Protein AF-A0A1E5VHV4-F1 (afdb_monomer_lite)

pLDDT: mean 72.38, std 18.98, range [38.62, 91.19]

InterPro domains:
  IPR001810 F-box domain [PF12937] (1-37)
  IPR001810 F-box domain [PS50181] (1-41)
  IPR036047 F-box-like domain superfamily [SSF81383] (1-46)

Radius of gyration: 15.77 Å; chains: 1; bounding box: 28×22×50 Å

Secondary structure (DSSP, 8-state):
--HHHHHHHHHTS-HHHHHHHTTT-HHHHHHHT-HHHHHHHHHHS-------SSSS----------------

Organism: NCBI:txid888268

Sequence (72 aa):
LPTELLSEALLCLPAKELCRLRLVGRAWWALTSEPRLATAHSSRHPLFAGVSLGAHKIRFLDHEANTQQTRT

Foldseek 3Di:
DPLVVVLVVVLPDDPVVLVVQCVVDDVSVVSSPPVVSVVSSCVSCVPPPVPCPDDDDDDDDPPPPDPPDDDD

Structure (mmCIF, N/CA/C/O backbone):
data_AF-A0A1E5VHV4-F1
#
_entry.id   AF-A0A1E5VHV4-F1
#
loop_
_atom_site.group_PDB
_atom_site.id
_atom_site.type_symbol
_atom_site.label_atom_id
_atom_site.label_alt_id
_atom_site.label_comp_id
_atom_site.label_asym_id
_atom_site.label_entity_id
_atom_site.label_seq_id
_atom_site.pdbx_PDB_ins_code
_atom_site.Cartn_x
_atom_site.Cartn_y
_atom_site.Cartn_z
_atom_site.occupancy
_atom_site.B_iso_or_equiv
_atom_site.auth_seq_id
_atom_site.auth_comp_id
_atom_site.auth_asym_id
_atom_site.auth_atom_id
_atom_site.pdbx_PDB_model_num
ATOM 1 N N . LEU A 1 1 ? -9.422 -3.589 11.230 1.00 69.56 1 LEU A N 1
ATOM 2 C CA . LEU A 1 1 ? -9.069 -4.487 10.108 1.00 69.56 1 LEU A CA 1
ATOM 3 C C . LEU A 1 1 ? -7.742 -5.157 10.451 1.00 69.56 1 LEU A C 1
ATOM 5 O O . LEU A 1 1 ? -6.911 -4.457 11.023 1.00 69.56 1 LEU A O 1
ATOM 9 N N . PRO A 1 2 ? -7.521 -6.446 10.149 1.00 84.31 2 PRO A N 1
ATOM 10 C CA . PRO A 1 2 ? -6.192 -7.042 10.268 1.00 84.3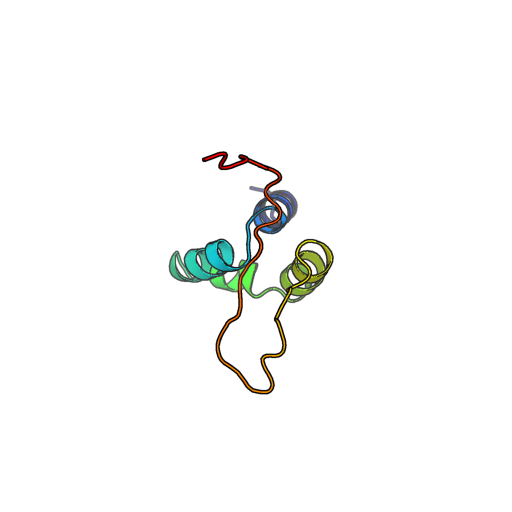1 2 PRO A CA 1
ATOM 11 C C . PRO A 1 2 ? -5.206 -6.304 9.353 1.00 84.31 2 PRO A C 1
ATOM 13 O O . PRO A 1 2 ? -5.538 -6.033 8.198 1.00 84.31 2 PRO A O 1
ATOM 16 N N . THR A 1 3 ? -4.014 -5.980 9.858 1.00 81.56 3 THR A N 1
ATOM 17 C CA . THR A 1 3 ? -2.984 -5.236 9.110 1.00 81.56 3 THR A CA 1
ATOM 18 C C . THR A 1 3 ? -2.591 -5.948 7.818 1.00 81.56 3 THR A C 1
ATOM 20 O O . THR A 1 3 ? -2.446 -5.299 6.790 1.00 81.56 3 THR A O 1
ATOM 23 N N . GLU A 1 4 ? -2.525 -7.280 7.839 1.00 84.19 4 GLU A N 1
ATOM 24 C CA . GLU A 1 4 ? -2.165 -8.103 6.677 1.00 84.19 4 GLU A CA 1
ATOM 25 C C . GLU A 1 4 ? -3.113 -7.905 5.491 1.00 84.19 4 GLU A C 1
ATOM 27 O O . GLU A 1 4 ? -2.679 -7.711 4.358 1.00 84.19 4 GLU A O 1
ATOM 32 N N . LEU A 1 5 ? -4.422 -7.880 5.757 1.00 87.50 5 LEU A N 1
ATOM 33 C CA . LEU A 1 5 ? -5.427 -7.706 4.709 1.00 87.50 5 LEU A CA 1
ATOM 34 C C . LEU A 1 5 ? -5.373 -6.294 4.113 1.00 87.50 5 LEU A C 1
ATOM 36 O O . LEU A 1 5 ? -5.587 -6.108 2.917 1.00 87.50 5 LEU A O 1
ATOM 40 N N . LEU A 1 6 ? -5.067 -5.298 4.948 1.00 87.31 6 LEU A N 1
ATOM 41 C CA . LEU A 1 6 ? -4.889 -3.927 4.492 1.00 87.31 6 LEU A CA 1
ATOM 42 C C . LEU A 1 6 ? -3.630 -3.796 3.629 1.00 87.31 6 LEU A C 1
ATOM 44 O O . LEU A 1 6 ? -3.694 -3.174 2.576 1.00 87.31 6 LEU A O 1
ATOM 48 N N . SER A 1 7 ? -2.519 -4.415 4.029 1.00 85.88 7 SER A N 1
ATOM 49 C CA . SER A 1 7 ? -1.287 -4.457 3.236 1.00 85.88 7 SER A CA 1
ATOM 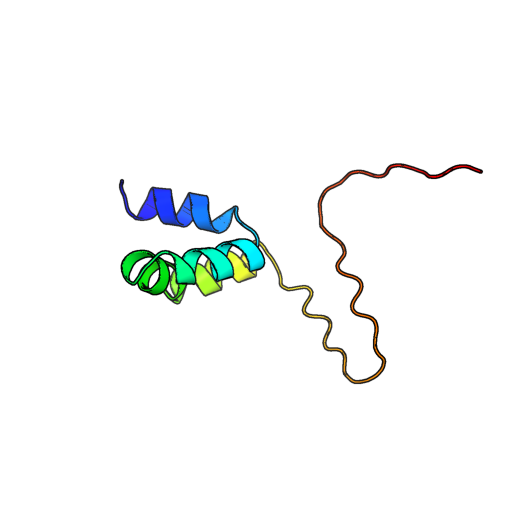50 C C . SER A 1 7 ? -1.529 -5.076 1.860 1.00 85.88 7 SER A C 1
ATOM 52 O O . SER A 1 7 ? -1.121 -4.494 0.858 1.00 85.88 7 SER A O 1
ATOM 54 N N . GLU A 1 8 ? -2.253 -6.198 1.794 1.00 88.56 8 GLU A N 1
ATOM 55 C CA . GLU A 1 8 ? -2.600 -6.862 0.532 1.00 88.56 8 GLU A CA 1
ATOM 56 C C . GLU A 1 8 ? -3.467 -5.968 -0.370 1.00 88.56 8 GLU A C 1
ATOM 58 O O . GLU A 1 8 ? -3.208 -5.855 -1.565 1.00 88.56 8 GLU A O 1
ATOM 63 N N . ALA A 1 9 ? -4.439 -5.250 0.202 1.00 88.94 9 ALA A N 1
ATOM 64 C CA . ALA A 1 9 ? -5.238 -4.283 -0.550 1.00 88.94 9 ALA A CA 1
ATOM 65 C C . ALA A 1 9 ? -4.395 -3.103 -1.071 1.00 88.94 9 ALA A C 1
ATOM 67 O O . ALA A 1 9 ? -4.590 -2.655 -2.200 1.00 88.94 9 ALA A O 1
ATOM 68 N N . LEU A 1 10 ? -3.435 -2.614 -0.278 1.00 88.69 10 LEU A N 1
ATOM 69 C CA . LEU A 1 10 ? -2.509 -1.556 -0.693 1.00 88.69 10 LEU A CA 1
ATOM 70 C C . LEU A 1 10 ? -1.569 -2.014 -1.811 1.00 88.69 10 LEU A C 1
ATOM 72 O O . LEU A 1 10 ? -1.243 -1.227 -2.693 1.00 88.69 10 LEU A O 1
ATOM 76 N N . LEU A 1 11 ? -1.167 -3.284 -1.814 1.00 89.19 11 LEU A N 1
ATOM 77 C CA . LEU A 1 11 ? -0.334 -3.867 -2.867 1.00 89.19 11 LEU A CA 1
ATOM 78 C C . LEU A 1 11 ? -1.020 -3.882 -4.242 1.00 89.19 11 LEU A C 1
ATOM 80 O O . LEU A 1 11 ? -0.327 -3.884 -5.262 1.00 89.19 11 LEU A O 1
ATOM 84 N N . CYS A 1 12 ? -2.353 -3.867 -4.282 1.00 88.56 12 CYS A N 1
ATOM 85 C CA . CYS A 1 12 ? -3.126 -3.768 -5.521 1.00 88.56 12 CYS A CA 1
ATOM 86 C C . CYS A 1 12 ? -3.187 -2.342 -6.084 1.00 88.56 12 CYS A C 1
ATOM 88 O O . CYS A 1 12 ? -3.472 -2.171 -7.266 1.00 88.56 12 CYS A O 1
ATOM 90 N N . LEU A 1 13 ? -2.939 -1.320 -5.261 1.00 86.94 13 LEU A N 1
ATOM 91 C CA . LEU A 1 13 ? -2.997 0.073 -5.694 1.00 86.94 13 LEU A CA 1
ATOM 92 C C . LEU A 1 13 ? -1.701 0.470 -6.407 1.00 86.94 13 LEU A C 1
ATOM 94 O O . LEU A 1 13 ? -0.634 0.063 -5.953 1.00 86.94 13 LEU A O 1
ATOM 98 N N . PRO A 1 14 ? -1.748 1.313 -7.452 1.00 84.31 14 PRO A N 1
ATOM 99 C CA . PRO A 1 14 ? -0.541 1.875 -8.040 1.00 84.31 14 PRO A CA 1
ATOM 100 C C . PRO A 1 14 ? 0.160 2.842 -7.071 1.00 84.31 14 PRO A C 1
ATOM 102 O O . PRO A 1 14 ? -0.433 3.399 -6.139 1.00 84.31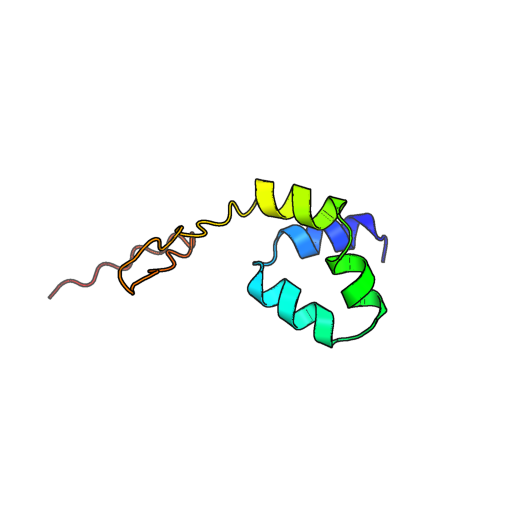 14 PRO A O 1
ATOM 105 N N . ALA A 1 15 ? 1.445 3.103 -7.323 1.00 84.44 15 ALA A N 1
ATOM 106 C CA . ALA A 1 15 ? 2.275 3.950 -6.463 1.00 84.44 15 ALA A CA 1
ATOM 107 C C . ALA A 1 15 ? 1.703 5.370 -6.255 1.00 84.44 15 ALA A C 1
ATOM 109 O O . ALA A 1 15 ? 1.882 5.975 -5.195 1.00 84.44 15 ALA A O 1
ATOM 110 N N . LYS A 1 16 ? 0.994 5.919 -7.249 1.00 85.44 16 LYS A N 1
ATOM 111 C CA . LYS A 1 16 ? 0.405 7.265 -7.186 1.00 85.44 16 LYS A CA 1
ATOM 112 C C . LYS A 1 16 ? -0.704 7.352 -6.135 1.00 85.44 16 LYS A C 1
ATOM 114 O O . LYS A 1 16 ? -0.781 8.331 -5.390 1.00 85.44 16 LYS A O 1
ATOM 119 N N . GLU A 1 17 ? -1.539 6.331 -6.053 1.00 88.06 17 GLU A N 1
ATOM 120 C CA . GLU A 1 17 ? -2.649 6.209 -5.117 1.00 88.06 17 GLU A CA 1
ATOM 121 C C . GLU A 1 17 ? -2.112 6.007 -3.696 1.00 88.06 17 GLU A C 1
ATOM 123 O O . GLU A 1 17 ? -2.575 6.673 -2.768 1.00 88.06 17 GLU A O 1
ATOM 128 N N . LEU A 1 18 ? -1.052 5.206 -3.535 1.00 87.25 18 LEU A N 1
ATOM 129 C CA . LEU A 1 18 ? -0.339 5.058 -2.261 1.00 87.25 18 LEU A CA 1
ATOM 130 C C . LEU A 1 18 ? 0.246 6.387 -1.766 1.00 87.25 18 LEU A C 1
ATOM 132 O O . LEU A 1 18 ? 0.126 6.723 -0.585 1.00 87.25 18 LEU A O 1
ATOM 136 N N . CYS A 1 19 ? 0.818 7.192 -2.664 1.00 85.50 19 CYS A N 1
ATOM 137 C CA . CYS A 1 19 ? 1.320 8.524 -2.329 1.00 85.50 19 CYS A CA 1
ATOM 138 C C . CYS A 1 19 ? 0.214 9.471 -1.846 1.00 85.50 19 CYS A C 1
ATOM 140 O O . CYS A 1 19 ? 0.438 10.240 -0.913 1.00 85.50 19 CYS A O 1
ATOM 142 N N . ARG A 1 20 ? -0.990 9.402 -2.427 1.00 89.38 20 ARG A N 1
ATOM 143 C CA . ARG A 1 20 ? -2.147 10.182 -1.952 1.00 89.38 20 ARG A CA 1
ATOM 144 C C . ARG A 1 20 ? -2.608 9.722 -0.573 1.00 89.38 20 ARG A C 1
ATOM 146 O O . ARG A 1 20 ? -2.960 10.552 0.260 1.00 89.38 20 ARG A O 1
ATOM 153 N N . LEU A 1 21 ? -2.544 8.421 -0.303 1.00 89.06 21 LEU A N 1
ATOM 154 C CA . LEU A 1 21 ? -2.940 7.841 0.978 1.00 89.06 21 LEU A CA 1
ATOM 155 C C . LEU A 1 21 ? -2.089 8.347 2.151 1.00 89.06 21 LEU A C 1
ATOM 157 O O . LEU A 1 21 ? -2.599 8.545 3.252 1.00 89.06 21 LEU A O 1
ATOM 161 N N . ARG A 1 22 ? -0.809 8.652 1.903 1.00 88.00 22 ARG A N 1
ATOM 162 C CA . ARG A 1 22 ? 0.097 9.267 2.893 1.00 88.00 22 ARG A CA 1
ATOM 163 C C . ARG A 1 22 ? -0.423 10.602 3.430 1.00 88.00 22 ARG A C 1
ATOM 165 O O . ARG A 1 22 ? -0.066 10.979 4.542 1.00 88.00 22 ARG A O 1
ATOM 172 N N . LEU A 1 23 ? -1.268 11.301 2.671 1.00 90.44 23 LEU A N 1
ATOM 173 C CA . LEU A 1 23 ? -1.850 12.587 3.064 1.00 90.44 23 LEU A CA 1
ATOM 174 C C . LEU A 1 23 ? -3.083 12.439 3.969 1.00 90.44 23 LEU A C 1
ATOM 176 O O . LEU A 1 23 ? -3.492 13.414 4.589 1.00 90.44 23 LEU A O 1
ATOM 180 N N . VAL A 1 24 ? -3.669 11.240 4.071 1.00 91.19 24 VAL A N 1
ATOM 181 C CA . VAL A 1 24 ? -4.900 10.995 4.849 1.00 91.19 24 VAL A CA 1
ATOM 182 C C . VAL A 1 24 ? -4.629 11.010 6.359 1.00 91.19 24 VAL A C 1
ATOM 184 O O . VAL A 1 24 ? -5.512 11.337 7.148 1.00 91.19 24 VAL A O 1
ATOM 187 N N . GLY A 1 25 ? -3.408 10.682 6.792 1.00 88.62 25 GLY A N 1
ATOM 188 C CA . GLY A 1 25 ? -3.009 10.798 8.194 1.00 88.62 25 GLY A CA 1
ATOM 189 C C . GLY A 1 25 ? -1.757 10.002 8.555 1.00 88.62 25 GLY A C 1
ATOM 190 O O . GLY A 1 25 ? -1.227 9.231 7.756 1.00 88.62 25 GLY A O 1
ATOM 191 N N . ARG A 1 26 ? -1.298 10.154 9.806 1.00 88.12 26 ARG A N 1
ATOM 192 C CA . ARG A 1 26 ? -0.061 9.511 10.295 1.00 88.12 26 ARG A CA 1
ATOM 193 C C . ARG A 1 26 ? -0.113 7.983 10.241 1.00 88.12 26 ARG A C 1
ATOM 195 O O . ARG A 1 26 ? 0.896 7.368 9.925 1.00 88.12 26 ARG A O 1
ATOM 202 N N . ALA A 1 27 ? -1.274 7.381 10.512 1.00 87.12 27 ALA A N 1
ATOM 203 C CA . ALA A 1 27 ? -1.445 5.927 10.460 1.00 87.12 27 ALA A CA 1
ATOM 204 C C . ALA A 1 27 ? -1.222 5.376 9.041 1.00 87.12 27 ALA A C 1
ATOM 206 O O . ALA A 1 27 ? -0.481 4.414 8.854 1.00 87.12 27 ALA A O 1
ATOM 207 N N . TRP A 1 28 ? -1.792 6.042 8.032 1.00 89.19 28 TRP A N 1
ATOM 208 C CA . TRP A 1 28 ? -1.598 5.692 6.625 1.00 89.19 28 TRP A CA 1
ATOM 209 C C . TRP A 1 28 ? -0.170 5.944 6.160 1.00 89.19 28 TRP A C 1
ATOM 211 O O . TRP A 1 28 ? 0.398 5.130 5.435 1.00 89.19 28 TRP A O 1
ATOM 221 N N . TRP A 1 29 ? 0.440 7.044 6.602 1.00 89.31 29 TRP A N 1
ATOM 222 C CA . TRP A 1 29 ? 1.833 7.334 6.286 1.00 89.31 29 TRP A CA 1
ATOM 223 C C . TRP A 1 29 ? 2.800 6.290 6.864 1.00 89.31 29 TRP A C 1
ATOM 225 O O . TRP A 1 29 ? 3.682 5.829 6.141 1.00 89.31 29 TRP A O 1
ATOM 235 N N . ALA A 1 30 ? 2.618 5.877 8.122 1.00 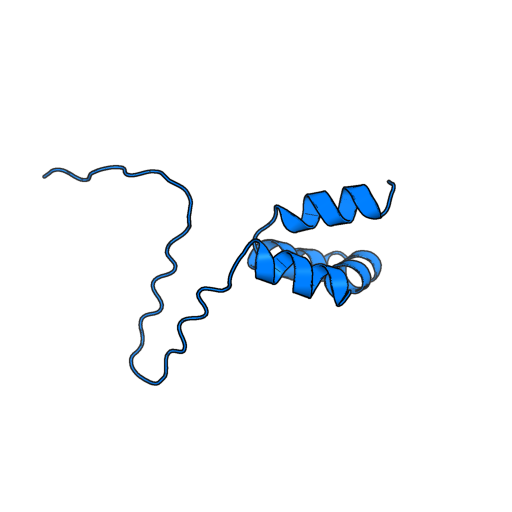89.62 30 ALA A N 1
ATOM 236 C CA . ALA A 1 30 ? 3.433 4.836 8.747 1.00 89.62 30 ALA A CA 1
ATOM 237 C C . ALA A 1 30 ? 3.297 3.496 8.010 1.00 89.62 30 ALA A C 1
ATOM 239 O O . ALA A 1 30 ? 4.298 2.863 7.690 1.00 89.62 30 ALA A O 1
ATOM 240 N N . LEU A 1 31 ? 2.066 3.112 7.662 1.00 87.44 31 LEU A N 1
ATOM 241 C CA . LEU A 1 31 ? 1.784 1.863 6.958 1.00 87.44 31 LEU A CA 1
ATOM 242 C C . LEU A 1 31 ? 2.353 1.838 5.531 1.00 87.44 31 LEU A C 1
ATOM 244 O O . LEU A 1 31 ? 2.916 0.842 5.101 1.00 87.44 31 LEU A O 1
ATOM 248 N 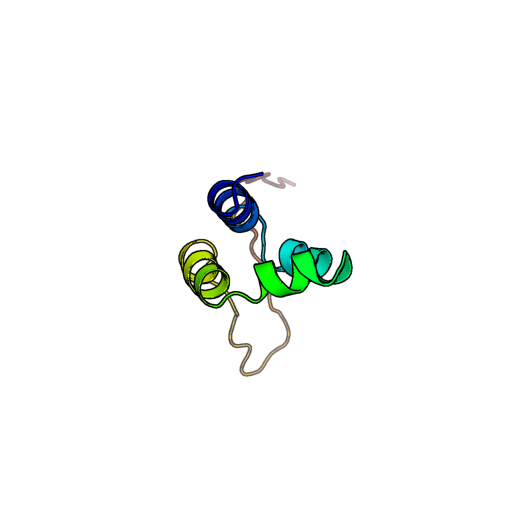N . THR A 1 32 ? 2.236 2.939 4.792 1.00 87.50 32 THR A N 1
ATOM 249 C CA . THR A 1 32 ? 2.757 3.045 3.414 1.00 87.50 32 THR A CA 1
ATOM 250 C C . THR A 1 32 ? 4.267 3.286 3.353 1.00 87.50 32 THR A C 1
ATOM 252 O O . THR A 1 32 ? 4.864 3.145 2.289 1.00 87.50 32 THR A O 1
ATOM 255 N N . SER A 1 33 ? 4.892 3.652 4.476 1.00 85.00 33 SER A N 1
ATOM 256 C CA . SER A 1 33 ? 6.349 3.801 4.599 1.00 85.00 33 SER A CA 1
ATOM 257 C C . SER A 1 33 ? 7.030 2.551 5.162 1.00 85.00 33 SER A C 1
ATOM 259 O O . SER A 1 33 ? 8.247 2.561 5.333 1.00 85.00 33 SER A O 1
ATOM 261 N N . GLU A 1 34 ? 6.281 1.478 5.443 1.00 88.31 34 GLU A N 1
ATOM 262 C CA . GLU A 1 34 ? 6.857 0.198 5.856 1.00 88.31 34 GLU A CA 1
ATOM 263 C C . GLU A 1 34 ? 7.747 -0.367 4.733 1.00 88.31 34 GLU A C 1
ATOM 265 O O . GLU A 1 34 ? 7.272 -0.556 3.607 1.00 88.31 34 GLU A O 1
ATOM 270 N N . PRO A 1 35 ? 9.020 -0.702 5.018 1.00 85.69 35 PRO A N 1
ATOM 271 C CA . PRO A 1 35 ? 9.938 -1.234 4.012 1.00 85.69 35 PRO A CA 1
ATOM 272 C C . PRO A 1 35 ? 9.406 -2.497 3.330 1.00 85.69 35 PRO A C 1
ATOM 274 O O . PRO A 1 35 ? 9.569 -2.666 2.125 1.00 85.69 35 PRO A O 1
ATOM 277 N N . ARG A 1 36 ? 8.706 -3.357 4.084 1.00 87.31 36 ARG A N 1
ATOM 278 C CA . ARG A 1 36 ? 8.079 -4.578 3.556 1.00 87.31 36 ARG A CA 1
ATOM 279 C C . ARG A 1 36 ? 7.066 -4.279 2.458 1.00 87.31 36 ARG A C 1
ATOM 281 O O . ARG A 1 36 ? 7.058 -4.968 1.440 1.00 87.31 36 ARG A O 1
ATOM 288 N N . LEU A 1 37 ? 6.256 -3.236 2.643 1.00 86.50 37 LEU A N 1
ATOM 289 C CA . LEU A 1 37 ? 5.278 -2.810 1.649 1.00 86.50 37 LEU A CA 1
ATOM 290 C C . LEU A 1 37 ? 5.986 -2.273 0.404 1.00 86.50 37 LEU A C 1
ATOM 292 O O . LEU A 1 37 ? 5.628 -2.665 -0.699 1.00 86.50 37 LEU A O 1
ATOM 296 N N . ALA A 1 38 ? 7.031 -1.457 0.562 1.00 84.38 38 ALA A N 1
ATOM 297 C CA . ALA A 1 38 ? 7.801 -0.931 -0.567 1.00 84.38 38 ALA A CA 1
ATOM 298 C C . ALA A 1 38 ? 8.478 -2.039 -1.398 1.00 84.38 38 ALA A C 1
ATOM 300 O O . ALA A 1 38 ? 8.422 -2.007 -2.630 1.00 84.38 38 ALA A O 1
ATOM 301 N N . THR A 1 39 ? 9.078 -3.040 -0.745 1.00 87.81 39 THR A N 1
ATOM 302 C CA . THR A 1 39 ? 9.701 -4.188 -1.420 1.00 87.81 39 THR A CA 1
ATOM 303 C C . THR A 1 39 ? 8.667 -5.031 -2.159 1.00 87.81 39 THR A C 1
ATOM 305 O O . THR A 1 39 ? 8.817 -5.260 -3.357 1.00 87.81 39 THR A O 1
ATOM 308 N N . ALA A 1 40 ? 7.591 -5.442 -1.482 1.00 88.94 40 ALA A N 1
ATOM 309 C CA . ALA A 1 40 ? 6.541 -6.252 -2.094 1.00 88.94 40 ALA A CA 1
ATOM 310 C C . ALA A 1 40 ? 5.817 -5.499 -3.226 1.00 88.94 40 ALA A C 1
ATOM 312 O O . ALA A 1 40 ? 5.501 -6.086 -4.261 1.00 88.94 40 ALA A O 1
ATOM 313 N N . HIS A 1 41 ? 5.614 -4.188 -3.068 1.00 88.75 41 HIS A N 1
ATOM 314 C CA . HIS A 1 41 ? 5.014 -3.343 -4.095 1.00 88.75 41 HIS A CA 1
ATOM 315 C C . HIS A 1 41 ? 5.927 -3.217 -5.318 1.00 88.75 41 HIS A C 1
ATOM 317 O O . HIS A 1 41 ? 5.445 -3.372 -6.431 1.00 88.75 41 HIS A O 1
ATOM 323 N N . SER A 1 42 ? 7.242 -3.057 -5.135 1.00 82.94 42 SER A N 1
ATOM 324 C CA . SER A 1 42 ? 8.205 -2.997 -6.249 1.00 82.94 42 SER A CA 1
ATOM 325 C C . SER A 1 42 ? 8.301 -4.308 -7.037 1.00 82.94 42 SER A C 1
ATOM 327 O O . SER A 1 42 ? 8.582 -4.285 -8.231 1.00 82.94 42 SER A O 1
ATOM 329 N N . SER A 1 43 ? 8.064 -5.458 -6.396 1.00 86.12 43 SER A N 1
ATOM 330 C CA . SER A 1 43 ? 8.007 -6.754 -7.086 1.00 86.12 43 SER A CA 1
ATOM 331 C C . SER A 1 43 ? 6.742 -6.930 -7.934 1.00 86.12 43 SER A C 1
ATOM 333 O O . SER A 1 43 ? 6.795 -7.599 -8.961 1.00 86.12 43 SER A O 1
ATOM 335 N N . ARG A 1 44 ? 5.607 -6.359 -7.503 1.00 82.38 44 ARG A N 1
ATOM 336 C CA . ARG A 1 44 ? 4.305 -6.473 -8.193 1.00 82.38 44 ARG A CA 1
ATOM 337 C C . ARG A 1 44 ? 4.077 -5.376 -9.228 1.00 82.38 44 ARG A C 1
ATOM 339 O O . ARG A 1 44 ? 3.486 -5.622 -10.271 1.00 82.38 44 ARG A O 1
ATOM 346 N N . HIS A 1 45 ? 4.571 -4.185 -8.928 1.00 79.19 45 HIS A N 1
ATOM 347 C CA . HIS A 1 45 ? 4.571 -3.009 -9.781 1.00 79.19 45 HIS A CA 1
ATOM 348 C C . HIS A 1 45 ? 6.027 -2.649 -10.035 1.00 79.19 45 HIS A C 1
ATOM 350 O O . HIS A 1 45 ? 6.533 -1.710 -9.409 1.00 79.19 45 HIS A O 1
ATOM 356 N N . PRO A 1 46 ? 6.736 -3.411 -10.893 1.00 68.94 46 PRO A N 1
ATOM 357 C CA . PRO A 1 46 ? 8.063 -3.014 -11.314 1.00 68.94 46 PRO A CA 1
ATOM 358 C C . PRO A 1 46 ? 7.922 -1.600 -11.847 1.00 68.94 46 PRO A C 1
ATOM 360 O O . PRO A 1 46 ? 7.230 -1.359 -12.840 1.00 68.94 46 PRO A O 1
ATOM 363 N N . LEU A 1 47 ? 8.516 -0.650 -11.126 1.00 63.75 47 LEU A N 1
ATOM 364 C CA . LEU A 1 47 ? 8.597 0.708 -11.604 1.00 63.75 47 LEU A CA 1
ATOM 365 C C . LEU A 1 47 ? 9.335 0.584 -12.933 1.00 63.75 47 LEU A C 1
ATOM 367 O O . LEU A 1 47 ? 10.555 0.434 -12.960 1.00 63.75 47 LEU A O 1
ATOM 371 N N . PHE A 1 48 ? 8.609 0.709 -14.043 1.00 54.19 48 PHE A N 1
ATOM 372 C CA . PHE A 1 48 ? 9.163 1.269 -15.265 1.00 54.19 48 PHE A CA 1
ATOM 373 C C . PHE A 1 48 ? 9.481 2.740 -14.959 1.00 54.19 48 PHE A C 1
ATOM 375 O O . PHE A 1 48 ? 8.955 3.674 -15.559 1.00 54.19 48 PHE A O 1
ATOM 382 N N . ALA A 1 49 ? 10.345 2.961 -13.966 1.00 52.75 49 ALA A N 1
ATOM 383 C CA . ALA A 1 49 ? 11.154 4.138 -13.854 1.00 52.75 49 ALA A CA 1
ATOM 384 C C . ALA A 1 49 ? 12.075 4.044 -15.063 1.00 52.75 49 ALA A C 1
ATOM 386 O O . ALA A 1 49 ? 13.164 3.477 -15.007 1.00 52.75 49 ALA A O 1
ATOM 387 N N . GLY A 1 50 ? 11.579 4.541 -16.196 1.00 48.69 50 GLY A N 1
ATOM 388 C CA . GLY A 1 50 ? 12.439 4.971 -17.271 1.00 48.69 50 GLY A CA 1
ATOM 389 C C . GLY A 1 50 ? 13.484 5.867 -16.629 1.00 48.69 50 GLY A C 1
ATOM 390 O O . GLY A 1 50 ? 13.181 6.985 -16.210 1.00 48.69 50 GLY A O 1
ATOM 391 N N . VAL A 1 51 ? 14.699 5.341 -16.496 1.00 43.56 51 VAL A N 1
ATOM 392 C CA . VAL A 1 51 ? 15.896 6.143 -16.303 1.00 43.56 51 VAL A CA 1
ATOM 393 C C . VAL A 1 51 ? 15.951 7.040 -17.532 1.00 43.56 51 VAL A C 1
ATOM 395 O O . VAL A 1 51 ? 16.433 6.659 -18.593 1.00 43.56 51 VAL A O 1
ATOM 398 N N . SER A 1 52 ? 15.352 8.222 -17.415 1.00 47.62 52 SER A N 1
ATOM 399 C CA . SER A 1 52 ? 15.452 9.278 -18.409 1.00 47.62 52 SER A CA 1
ATOM 400 C C . SER A 1 52 ? 16.816 9.929 -18.210 1.00 47.62 52 SER A C 1
ATOM 402 O O . SER A 1 52 ? 16.922 11.040 -17.695 1.00 47.62 52 SER A O 1
ATOM 404 N N . LEU A 1 53 ? 17.879 9.209 -18.577 1.00 52.44 53 LEU A N 1
ATOM 405 C CA . LEU A 1 53 ? 19.194 9.803 -18.769 1.00 52.44 53 LEU A CA 1
ATOM 406 C C . LEU A 1 53 ? 19.152 10.547 -20.112 1.00 52.44 53 LEU A C 1
ATOM 408 O O . LEU A 1 53 ? 19.526 10.021 -21.152 1.00 52.44 53 LEU A O 1
ATOM 412 N N . GLY A 1 54 ? 18.608 11.764 -20.078 1.00 46.97 54 GLY A N 1
ATOM 413 C CA . GLY A 1 54 ? 18.495 12.647 -21.238 1.00 46.97 54 GLY A CA 1
ATOM 414 C C . GLY A 1 54 ? 17.289 12.349 -22.139 1.00 46.97 54 GLY A C 1
ATOM 415 O O . GLY A 1 54 ? 16.950 11.207 -22.402 1.00 46.97 54 GLY A O 1
ATOM 416 N N . ALA A 1 55 ? 16.656 13.411 -22.632 1.00 46.97 55 ALA A N 1
ATOM 417 C CA . ALA A 1 55 ? 15.510 13.430 -23.549 1.00 46.97 55 ALA A CA 1
ATOM 418 C C . ALA A 1 55 ? 14.122 13.128 -22.937 1.00 46.97 55 ALA A C 1
ATOM 420 O O . ALA A 1 55 ? 13.663 12.004 -22.757 1.00 46.97 55 ALA A O 1
ATOM 421 N N . HIS A 1 56 ? 13.424 14.233 -22.682 1.00 49.44 56 HIS A N 1
ATOM 422 C CA . HIS A 1 56 ? 12.050 14.383 -22.226 1.00 49.44 56 HIS A CA 1
ATOM 423 C C . HIS A 1 56 ? 11.002 13.579 -23.018 1.00 49.44 56 HIS A C 1
ATOM 425 O O . HIS A 1 56 ? 10.393 14.132 -23.929 1.00 49.44 56 HIS A O 1
ATOM 431 N N . LYS A 1 57 ? 10.702 12.329 -22.635 1.00 46.28 57 LYS A N 1
ATOM 432 C CA . LYS A 1 57 ? 9.342 11.753 -22.749 1.00 46.28 57 LYS A CA 1
ATOM 433 C C . LYS A 1 57 ? 9.237 10.403 -22.036 1.00 46.28 57 LYS A C 1
ATOM 435 O O . LYS A 1 57 ? 9.400 9.353 -22.649 1.00 46.28 57 LYS A O 1
ATOM 440 N N . ILE A 1 58 ? 8.887 10.408 -20.753 1.00 55.75 58 ILE A N 1
ATOM 441 C CA . ILE A 1 58 ? 8.466 9.172 -20.082 1.00 55.75 58 ILE A CA 1
ATOM 442 C C . ILE A 1 58 ? 7.002 8.938 -20.463 1.00 55.75 58 ILE A C 1
ATOM 444 O O . ILE A 1 58 ? 6.097 9.581 -19.932 1.00 55.75 58 ILE A O 1
ATOM 448 N N . ARG A 1 59 ? 6.763 8.070 -21.451 1.00 51.50 59 ARG A N 1
ATOM 449 C CA . ARG A 1 59 ? 5.419 7.560 -21.736 1.00 51.50 59 ARG A CA 1
ATOM 450 C C . ARG A 1 59 ? 5.167 6.420 -20.756 1.00 51.50 59 ARG A C 1
ATOM 452 O O . ARG A 1 59 ? 5.689 5.326 -20.938 1.00 51.50 59 ARG A O 1
ATOM 459 N N . PHE A 1 60 ? 4.398 6.705 -19.713 1.00 53.34 60 PHE A N 1
ATOM 460 C CA . PHE A 1 60 ? 3.834 5.671 -18.859 1.00 53.34 60 PHE A CA 1
ATOM 461 C C . PHE A 1 60 ? 2.913 4.807 -19.724 1.00 53.34 60 PHE A C 1
ATOM 463 O O . PHE A 1 60 ? 1.981 5.319 -20.345 1.00 53.34 60 PHE A O 1
ATOM 470 N N . LEU A 1 61 ? 3.233 3.522 -19.832 1.00 52.69 61 LEU A N 1
ATOM 471 C CA . LEU A 1 61 ? 2.301 2.517 -20.312 1.00 52.69 61 LEU A CA 1
ATOM 472 C C . LEU A 1 61 ? 1.672 1.923 -19.059 1.00 52.69 61 LEU A C 1
ATOM 474 O O . LEU A 1 61 ? 2.330 1.182 -18.331 1.00 52.69 61 LEU A O 1
ATOM 478 N N . ASP A 1 62 ? 0.429 2.307 -18.788 1.00 49.75 62 ASP A N 1
ATOM 479 C CA . ASP A 1 62 ? -0.416 1.535 -17.888 1.00 49.75 62 ASP A CA 1
ATOM 480 C C . ASP A 1 62 ? -0.533 0.121 -18.463 1.00 49.75 62 ASP A C 1
ATOM 482 O O . ASP A 1 62 ? -0.896 -0.064 -19.628 1.00 49.75 62 ASP A O 1
ATOM 486 N N . HIS A 1 63 ? -0.226 -0.881 -17.642 1.00 48.75 63 HIS A N 1
ATOM 487 C CA . HIS A 1 63 ? -0.619 -2.262 -17.895 1.00 48.75 63 HIS A CA 1
ATOM 488 C C . HIS A 1 63 ? -2.096 -2.423 -17.497 1.00 48.75 63 HIS A C 1
ATOM 490 O O . HIS A 1 63 ? -2.460 -3.228 -16.645 1.00 48.75 63 HIS A O 1
ATOM 496 N N . GLU A 1 64 ? -2.959 -1.630 -18.120 1.00 38.62 64 GLU A N 1
ATOM 497 C CA . GLU A 1 64 ? -4.362 -1.973 -18.279 1.00 38.62 64 GLU A CA 1
ATOM 498 C C . GLU A 1 64 ? -4.518 -2.356 -19.743 1.00 38.62 64 GLU A C 1
ATOM 500 O O . GLU A 1 64 ? -4.464 -1.526 -20.653 1.00 38.62 64 GLU A O 1
ATOM 505 N N . ALA A 1 65 ? -4.615 -3.662 -19.972 1.00 41.59 65 ALA A N 1
ATOM 506 C CA . ALA A 1 65 ? -4.937 -4.236 -21.259 1.00 41.59 65 ALA A CA 1
ATOM 507 C C . ALA A 1 65 ? -6.293 -3.694 -21.740 1.00 41.59 65 ALA A C 1
ATOM 509 O O . ALA A 1 65 ? -7.339 -4.276 -21.479 1.00 41.59 65 ALA A O 1
ATOM 510 N N . ASN A 1 66 ? -6.277 -2.579 -22.464 1.00 39.56 66 ASN A N 1
ATOM 511 C CA . ASN A 1 66 ? -7.375 -2.185 -23.329 1.00 39.56 66 ASN A CA 1
ATOM 512 C C . ASN A 1 66 ? -6.806 -1.586 -24.614 1.00 39.56 66 ASN A C 1
ATOM 514 O O . ASN A 1 66 ? -6.698 -0.375 -24.806 1.00 39.56 66 ASN A O 1
ATOM 518 N N . THR A 1 67 ? -6.407 -2.487 -25.507 1.00 50.72 67 THR A N 1
ATOM 519 C CA . THR A 1 67 ? -6.221 -2.229 -26.930 1.00 50.72 67 THR A CA 1
ATOM 520 C C . THR A 1 67 ? -7.546 -1.754 -27.525 1.00 50.72 67 THR A C 1
ATOM 522 O O . THR A 1 67 ? -8.316 -2.541 -28.068 1.00 50.72 67 THR A O 1
ATOM 525 N N . GLN A 1 68 ? -7.810 -0.448 -27.476 1.00 41.09 68 GLN A N 1
ATOM 526 C CA . GLN A 1 68 ? -8.786 0.175 -28.371 1.00 41.09 68 GLN A CA 1
ATOM 527 C C . GLN A 1 68 ? -8.066 0.903 -29.499 1.00 41.09 68 GLN A C 1
ATOM 529 O O . GLN A 1 68 ? -7.761 2.092 -29.477 1.00 41.09 68 GLN A O 1
ATOM 534 N N . GLN A 1 69 ? -7.767 0.064 -30.484 1.00 45.78 69 GLN A N 1
ATOM 535 C CA . GLN A 1 69 ? -7.641 0.329 -31.905 1.00 45.78 69 GLN A CA 1
ATOM 536 C C . GLN A 1 69 ? -8.352 1.613 -32.363 1.00 45.78 69 GLN A C 1
ATOM 538 O O . GLN A 1 69 ? -9.575 1.662 -32.457 1.00 45.78 69 GLN A O 1
ATOM 543 N N . THR A 1 70 ? -7.576 2.632 -32.727 1.00 42.03 70 THR A N 1
ATOM 544 C CA . THR A 1 70 ? -8.061 3.774 -33.509 1.00 42.03 70 THR A CA 1
ATOM 545 C C . THR A 1 70 ? -7.748 3.507 -34.977 1.00 42.03 70 THR A C 1
ATOM 547 O O . THR A 1 70 ? -6.621 3.656 -35.442 1.00 42.03 70 THR A O 1
ATOM 550 N N . ARG A 1 71 ? -8.769 3.019 -35.686 1.00 38.84 71 ARG A N 1
ATOM 551 C CA . ARG A 1 71 ? -8.879 3.054 -37.145 1.00 38.84 71 ARG A CA 1
ATOM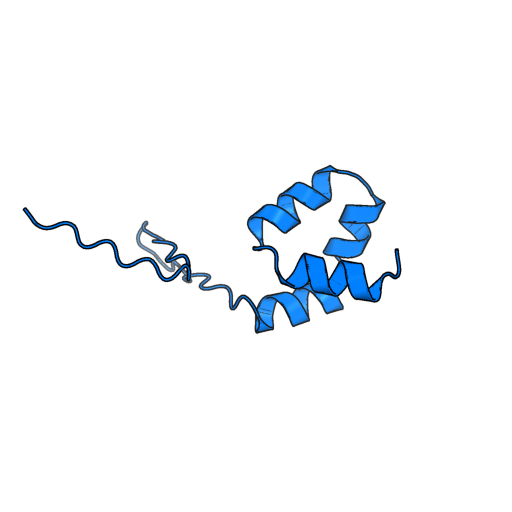 552 C C . ARG A 1 71 ? -9.356 4.453 -37.536 1.00 38.84 71 ARG A C 1
ATOM 554 O O . ARG A 1 71 ? -10.425 4.843 -37.077 1.00 38.84 71 ARG A O 1
ATOM 561 N N . THR A 1 72 ? -8.618 5.118 -38.416 1.00 44.94 72 THR A N 1
ATOM 562 C CA . THR A 1 72 ? -9.129 6.025 -39.460 1.00 44.94 72 THR A CA 1
ATOM 563 C C . THR A 1 72 ? -8.080 6.110 -40.546 1.00 44.94 72 THR A C 1
ATOM 565 O O . THR A 1 72 ? -6.901 6.300 -40.174 1.00 44.94 72 THR A O 1
#